Protein AF-A0A971HR02-F1 (afdb_monomer_lite)

pLDDT: mean 70.68, std 14.83, range [45.88, 93.06]

S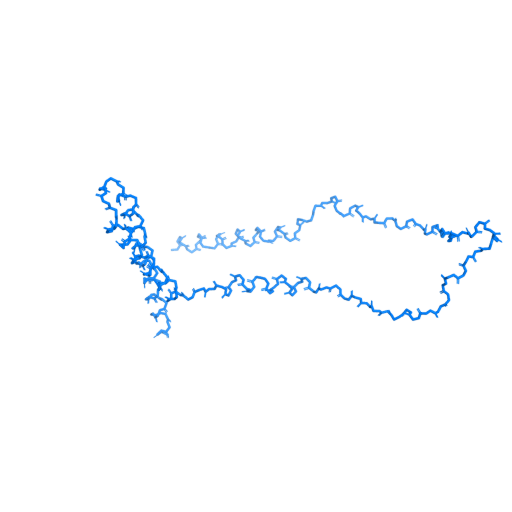econdary structure (DSSP, 8-state):
-HHHHHHHHHHHHHHHHHHHHTT---GGGTT-----------PPPBPTTT--B--TTS-S-----------HHHHHHHHHHHHHH----HHHHHHHHHHHHHHHHHHHHH---HHHHHHHHHHHHHHHHHHHHHHHHHHHHHHHHT-

Structure (mmCIF, N/CA/C/O backbone):
data_AF-A0A971HR02-F1
#
_entry.id   AF-A0A971HR02-F1
#
loop_
_atom_site.group_PDB
_atom_site.id
_atom_site.type_symbol
_atom_site.label_atom_id
_atom_site.label_alt_id
_atom_site.label_comp_id
_atom_site.label_asym_id
_atom_site.label_entity_id
_atom_site.label_seq_id
_atom_site.pdbx_PDB_ins_code
_atom_site.Cartn_x
_atom_site.Cartn_y
_atom_site.Cartn_z
_atom_site.occupancy
_atom_site.B_iso_or_equiv
_atom_site.auth_seq_id
_atom_site.auth_comp_id
_atom_site.auth_asym_id
_atom_site.auth_atom_id
_atom_site.pdbx_PDB_model_num
ATOM 1 N N . MET A 1 1 ? 24.347 -30.136 3.163 1.00 54.22 1 MET A N 1
ATOM 2 C CA . MET A 1 1 ? 24.506 -30.194 1.690 1.00 54.22 1 MET A CA 1
ATOM 3 C C . MET A 1 1 ? 23.199 -30.300 0.883 1.00 54.22 1 MET A C 1
ATOM 5 O O . MET A 1 1 ? 23.253 -30.121 -0.320 1.00 54.22 1 MET A O 1
ATOM 9 N N . LYS A 1 2 ? 22.013 -30.526 1.484 1.00 57.06 2 LYS A N 1
ATOM 10 C CA . LYS A 1 2 ? 20.739 -30.614 0.725 1.00 57.06 2 LYS A CA 1
ATOM 11 C C . LYS A 1 2 ? 20.119 -29.251 0.346 1.00 57.06 2 LYS A C 1
ATOM 13 O O . LYS A 1 2 ? 19.445 -29.142 -0.667 1.00 57.06 2 LYS A O 1
ATOM 18 N N . LYS A 1 3 ? 20.377 -28.194 1.130 1.00 59.47 3 LYS A N 1
ATOM 19 C CA . LYS A 1 3 ? 19.811 -26.843 0.915 1.00 59.47 3 LYS A CA 1
ATOM 20 C C . LYS A 1 3 ? 20.449 -26.092 -0.263 1.00 59.47 3 LYS A C 1
ATOM 22 O O . LYS A 1 3 ? 19.777 -25.324 -0.936 1.00 59.47 3 LYS A O 1
ATOM 27 N N . THR A 1 4 ? 21.729 -26.344 -0.530 1.00 63.31 4 THR A N 1
ATOM 28 C CA . THR A 1 4 ? 22.469 -25.750 -1.653 1.00 63.31 4 THR A CA 1
ATOM 29 C C . THR A 1 4 ? 21.998 -26.289 -3.001 1.00 63.31 4 THR A C 1
ATOM 31 O O . THR A 1 4 ? 21.934 -25.533 -3.962 1.00 63.31 4 THR A O 1
ATOM 34 N N . LEU A 1 5 ? 21.593 -27.563 -3.061 1.00 64.94 5 LEU A N 1
ATOM 35 C CA . LEU A 1 5 ? 21.066 -28.178 -4.280 1.00 64.94 5 LEU A CA 1
ATOM 36 C C . LEU A 1 5 ? 19.721 -27.560 -4.694 1.00 64.94 5 LEU A C 1
ATOM 38 O O . LEU A 1 5 ? 19.542 -27.232 -5.860 1.00 64.94 5 LEU A O 1
ATOM 42 N N . LEU A 1 6 ? 18.823 -27.317 -3.729 1.00 64.12 6 LEU A N 1
ATOM 43 C CA . LEU A 1 6 ? 17.526 -26.674 -3.980 1.00 64.12 6 LEU A CA 1
ATOM 44 C C . LEU A 1 6 ? 17.670 -25.237 -4.502 1.00 64.12 6 LEU A C 1
ATOM 46 O O . LEU A 1 6 ? 16.948 -24.827 -5.410 1.00 64.12 6 LEU A O 1
ATOM 50 N N . PHE A 1 7 ? 18.633 -24.481 -3.967 1.00 65.12 7 PHE A N 1
ATOM 51 C CA . PHE A 1 7 ? 18.931 -23.133 -4.457 1.00 65.12 7 PHE A CA 1
ATOM 52 C C . PHE A 1 7 ? 19.480 -23.146 -5.886 1.00 65.12 7 PHE A C 1
ATOM 54 O O . PHE A 1 7 ? 19.076 -22.324 -6.706 1.00 65.12 7 PHE A O 1
ATOM 61 N N . LEU A 1 8 ? 20.354 -24.103 -6.207 1.00 67.00 8 LEU A N 1
ATOM 62 C CA . LEU A 1 8 ? 20.939 -24.219 -7.540 1.00 67.00 8 LEU A CA 1
ATOM 63 C C . LEU A 1 8 ? 19.883 -24.597 -8.591 1.00 67.00 8 LEU A C 1
ATOM 65 O O . LEU A 1 8 ? 19.863 -24.023 -9.679 1.00 67.00 8 LEU A O 1
ATOM 69 N N . THR A 1 9 ? 18.953 -25.494 -8.245 1.00 66.25 9 THR A N 1
ATOM 70 C CA . THR A 1 9 ? 17.830 -25.853 -9.125 1.00 66.25 9 THR A CA 1
ATOM 71 C C . THR A 1 9 ? 16.867 -24.689 -9.351 1.00 66.25 9 THR A C 1
ATOM 73 O O . THR A 1 9 ? 16.391 -24.509 -10.468 1.00 66.25 9 THR A O 1
ATOM 76 N N . LEU A 1 10 ? 16.614 -23.859 -8.332 1.00 70.50 10 LEU A N 1
ATOM 77 C CA . LEU A 1 10 ? 15.707 -22.713 -8.451 1.00 70.50 10 LEU A CA 1
ATOM 78 C C . LEU A 1 10 ? 16.249 -21.663 -9.435 1.00 70.50 10 LEU A C 1
ATOM 80 O O . LEU A 1 10 ? 15.523 -21.188 -10.309 1.00 70.50 10 LEU A O 1
ATOM 84 N N . ILE A 1 11 ? 17.546 -21.355 -9.335 1.00 70.69 11 ILE A N 1
ATOM 85 C CA . ILE A 1 11 ? 18.221 -20.407 -10.232 1.00 70.69 11 ILE A CA 1
ATOM 86 C C . ILE A 1 11 ? 18.208 -20.938 -11.671 1.00 70.69 11 ILE A C 1
ATOM 88 O O . ILE A 1 11 ? 17.928 -20.188 -12.606 1.00 70.69 11 ILE A O 1
ATOM 92 N N . PHE A 1 12 ? 18.450 -22.238 -11.860 1.00 64.56 12 PHE A N 1
ATOM 93 C CA . PHE A 1 12 ? 18.480 -22.844 -13.190 1.00 64.56 12 PHE A CA 1
ATOM 94 C C . PHE A 1 12 ? 17.113 -22.796 -13.894 1.00 64.56 12 PHE A C 1
ATOM 96 O O . PHE A 1 12 ? 17.050 -22.495 -15.085 1.00 64.56 12 PHE A O 1
ATOM 103 N N . VAL A 1 13 ? 16.011 -22.995 -13.159 1.00 66.12 13 VAL A N 1
ATOM 104 C CA . VAL A 1 13 ? 14.641 -22.888 -13.700 1.00 66.12 13 VAL A CA 1
ATOM 105 C C . VAL A 1 13 ? 14.311 -21.453 -14.128 1.00 66.12 13 VAL A C 1
ATOM 107 O O . VAL A 1 13 ? 13.750 -21.251 -15.206 1.00 66.12 13 VAL A O 1
ATOM 110 N N . GLN A 1 14 ? 14.702 -20.443 -13.344 1.00 61.47 14 GLN A N 1
ATOM 111 C CA . GLN A 1 14 ? 14.489 -19.036 -13.712 1.00 61.47 14 GLN A CA 1
ATOM 112 C C . GLN A 1 14 ? 15.298 -18.619 -14.947 1.00 61.47 14 GLN A C 1
ATOM 114 O O . GLN A 1 14 ? 14.782 -17.893 -15.7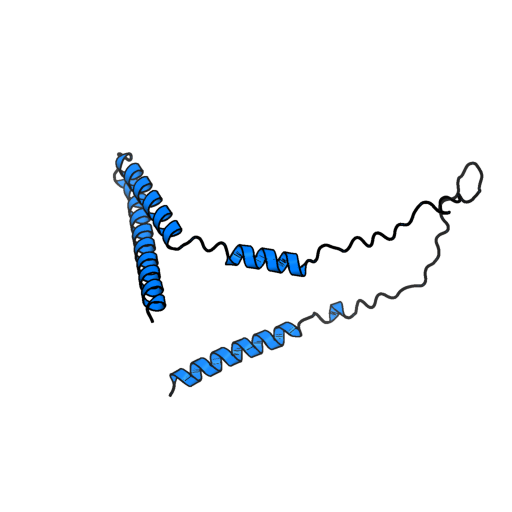99 1.00 61.47 14 GLN A O 1
ATOM 119 N N . VAL A 1 15 ? 16.534 -19.105 -15.086 1.00 60.44 15 VAL A N 1
ATOM 120 C CA . VAL A 1 15 ? 17.371 -18.823 -16.263 1.00 60.44 15 VAL A CA 1
ATOM 121 C C . VAL A 1 15 ? 16.822 -19.515 -17.516 1.00 60.44 15 VAL A C 1
ATOM 123 O O . VAL A 1 15 ? 16.777 -18.887 -18.575 1.00 60.44 15 VAL A O 1
ATOM 126 N N . LEU A 1 16 ? 16.339 -20.759 -17.410 1.00 58.34 16 LEU A N 1
ATOM 127 C CA . LEU A 1 16 ? 15.706 -21.465 -18.533 1.00 58.34 16 LEU A CA 1
ATOM 128 C C . LEU A 1 16 ? 14.421 -20.768 -19.004 1.00 58.34 16 LEU A C 1
ATOM 130 O O . LEU A 1 16 ? 14.242 -20.562 -20.206 1.00 58.34 16 LEU A O 1
ATOM 134 N N . ALA A 1 17 ? 13.570 -20.337 -18.068 1.00 59.12 17 ALA A N 1
ATOM 135 C CA . ALA A 1 17 ? 12.348 -19.598 -18.383 1.00 59.12 17 ALA A CA 1
ATOM 136 C C . ALA A 1 17 ? 12.649 -18.256 -19.080 1.00 59.12 17 ALA A C 1
ATOM 138 O O . ALA A 1 17 ? 11.962 -17.866 -20.026 1.00 59.12 17 ALA A O 1
ATOM 139 N N . PHE A 1 18 ? 13.719 -17.566 -18.668 1.00 55.69 18 PHE A N 1
ATOM 140 C CA . PHE A 1 18 ? 14.147 -16.310 -19.290 1.00 55.69 18 PHE A CA 1
ATOM 141 C C . PHE A 1 18 ? 14.835 -16.509 -20.654 1.00 55.69 18 PHE A C 1
ATOM 143 O O . PHE A 1 18 ? 14.792 -15.629 -21.513 1.00 55.69 18 PHE A O 1
ATOM 150 N N . ALA A 1 19 ? 15.466 -17.662 -20.886 1.00 57.22 19 ALA A N 1
ATOM 151 C CA . ALA A 1 19 ? 16.047 -18.006 -22.183 1.00 57.22 19 ALA A CA 1
ATOM 152 C C . ALA A 1 19 ? 14.969 -18.354 -23.227 1.00 57.22 19 ALA A C 1
ATOM 154 O O . ALA A 1 19 ? 15.116 -17.992 -24.396 1.00 57.22 19 ALA A O 1
ATOM 155 N N . GLN A 1 20 ? 13.869 -18.994 -22.812 1.00 56.84 20 GLN A N 1
ATOM 156 C CA . GLN A 1 20 ? 12.724 -19.274 -23.689 1.00 56.84 20 GLN A CA 1
ATOM 157 C C . GLN A 1 20 ? 11.954 -18.008 -24.093 1.00 56.84 20 GLN A C 1
ATOM 159 O O . GLN A 1 20 ? 11.507 -17.910 -25.236 1.00 56.84 20 GLN A O 1
ATOM 164 N N . SER A 1 21 ? 11.849 -17.003 -23.218 1.00 55.12 21 SER A N 1
ATOM 165 C CA . SER A 1 21 ? 11.086 -15.781 -23.522 1.00 55.12 21 SER A CA 1
ATOM 166 C C . SER A 1 21 ? 11.735 -14.882 -24.583 1.00 55.12 21 SER A C 1
ATOM 168 O O . SER A 1 21 ? 11.038 -14.105 -25.230 1.00 55.12 21 SER A O 1
ATOM 170 N N . LYS A 1 22 ? 13.046 -15.016 -24.841 1.00 55.78 22 LYS A N 1
ATOM 171 C CA . LYS A 1 22 ? 13.737 -14.274 -25.916 1.00 55.78 22 LYS A CA 1
ATOM 172 C C . LYS A 1 22 ? 13.487 -14.828 -27.325 1.00 55.78 22 LYS A C 1
ATOM 174 O O . LYS A 1 22 ? 13.868 -14.172 -28.290 1.00 55.78 22 LYS A O 1
ATOM 179 N N . LYS A 1 23 ? 12.880 -16.014 -27.456 1.00 55.16 23 LYS A N 1
ATOM 180 C CA . LYS A 1 23 ? 12.600 -16.673 -28.747 1.00 55.16 23 LYS A CA 1
ATOM 181 C C . LYS A 1 23 ? 11.110 -16.828 -29.061 1.00 55.16 23 LYS A C 1
ATOM 183 O O . LYS A 1 23 ? 10.771 -17.420 -30.076 1.00 55.16 23 LYS A O 1
ATOM 188 N N . ALA A 1 24 ? 10.221 -16.306 -28.222 1.00 58.72 24 ALA A N 1
ATOM 189 C CA . ALA A 1 24 ? 8.781 -16.420 -28.424 1.00 58.72 24 ALA A CA 1
ATOM 190 C C . ALA A 1 24 ? 8.227 -15.204 -29.185 1.00 58.72 24 ALA A C 1
ATOM 192 O O . ALA A 1 24 ? 7.350 -14.502 -28.686 1.00 58.72 24 ALA A O 1
ATOM 193 N N . PHE A 1 25 ? 8.747 -14.939 -30.386 1.00 60.41 25 PHE A N 1
ATOM 194 C CA . PHE A 1 25 ? 7.951 -14.210 -31.371 1.00 60.41 25 PHE A CA 1
ATOM 195 C C . PHE A 1 25 ? 7.056 -15.233 -32.083 1.00 60.41 25 PHE A C 1
ATOM 197 O O . PHE A 1 25 ? 7.554 -16.283 -32.493 1.00 60.41 25 PHE A O 1
ATOM 204 N N . PRO A 1 26 ? 5.736 -15.006 -32.167 1.00 64.88 26 PRO A N 1
ATOM 205 C CA . PRO A 1 26 ? 4.842 -15.927 -32.855 1.00 64.88 26 PRO A CA 1
ATOM 206 C C . PRO A 1 26 ? 5.214 -16.048 -34.339 1.00 64.88 26 PRO A C 1
ATOM 208 O O . PRO A 1 26 ? 5.343 -15.033 -35.013 1.00 64.88 26 PRO A O 1
ATOM 211 N N . ALA A 1 27 ? 5.324 -17.273 -34.860 1.00 61.25 27 ALA A N 1
ATOM 212 C CA . ALA A 1 27 ? 5.754 -17.532 -36.242 1.00 61.25 27 ALA A CA 1
ATOM 213 C C . ALA A 1 27 ? 4.892 -16.830 -37.314 1.00 61.25 27 ALA A C 1
ATOM 215 O O . ALA A 1 27 ? 5.394 -16.468 -38.367 1.00 61.25 27 ALA A O 1
ATOM 216 N N . TRP A 1 28 ? 3.615 -16.552 -37.024 1.00 63.75 28 TRP A N 1
ATOM 217 C CA . TRP A 1 28 ? 2.719 -15.827 -37.935 1.00 63.75 28 TRP A CA 1
ATOM 218 C C . TRP A 1 28 ? 3.103 -14.353 -38.156 1.00 63.75 28 TRP A C 1
ATOM 220 O O . TRP A 1 28 ? 2.593 -13.723 -39.078 1.00 63.75 28 TRP A O 1
ATOM 230 N N . MET A 1 29 ? 3.976 -13.782 -37.316 1.00 61.03 29 MET A N 1
ATOM 231 C CA . MET A 1 29 ? 4.513 -12.434 -37.524 1.00 61.03 29 MET A CA 1
ATOM 232 C C . MET A 1 29 ? 5.691 -12.392 -38.506 1.00 61.03 29 MET A C 1
ATOM 234 O O . MET A 1 29 ? 5.962 -11.319 -39.044 1.00 61.03 29 MET A O 1
ATOM 238 N N . ASP A 1 30 ? 6.373 -13.514 -38.754 1.00 58.84 30 ASP A N 1
ATOM 239 C CA . ASP A 1 30 ? 7.465 -13.573 -39.738 1.00 58.84 30 ASP A CA 1
ATOM 240 C C . ASP A 1 30 ? 6.932 -13.595 -41.183 1.00 58.84 30 ASP A C 1
ATOM 242 O O . ASP A 1 30 ? 7.606 -13.127 -42.099 1.00 58.84 30 ASP A O 1
ATOM 246 N N . ASP A 1 31 ? 5.682 -14.029 -41.380 1.00 54.56 31 ASP A N 1
ATOM 247 C CA . ASP A 1 31 ? 5.017 -14.057 -42.691 1.00 54.56 31 ASP A CA 1
ATOM 248 C C . ASP A 1 31 ? 4.539 -12.675 -43.169 1.00 54.56 31 ASP A C 1
ATOM 250 O O . ASP A 1 31 ? 4.082 -12.527 -44.304 1.00 54.56 31 ASP A O 1
ATOM 254 N N . ALA A 1 32 ? 4.696 -11.621 -42.359 1.00 57.12 32 ALA A N 1
ATOM 255 C CA . ALA A 1 32 ? 4.489 -10.241 -42.795 1.00 57.12 32 ALA A CA 1
ATOM 256 C C . ALA A 1 32 ? 5.678 -9.739 -43.641 1.00 57.12 32 ALA A C 1
ATOM 258 O O . ALA A 1 32 ? 6.225 -8.654 -43.419 1.00 57.12 32 ALA A O 1
ATOM 259 N N . VAL A 1 33 ? 6.074 -10.518 -44.650 1.00 54.38 33 VAL A N 1
ATOM 260 C CA . VAL A 1 33 ? 6.860 -10.020 -45.773 1.00 54.38 33 VAL A CA 1
ATOM 261 C C . VAL A 1 33 ? 5.961 -9.018 -46.488 1.00 54.38 33 VAL A C 1
ATOM 263 O O . VAL A 1 33 ? 5.071 -9.382 -47.251 1.00 54.38 33 VAL A O 1
ATOM 266 N N . PHE A 1 34 ? 6.151 -7.731 -46.190 1.00 53.72 34 PHE A N 1
ATOM 267 C CA . PHE A 1 34 ? 5.558 -6.640 -46.953 1.00 53.72 34 PHE A CA 1
ATOM 268 C C . PHE A 1 34 ? 6.030 -6.781 -48.404 1.00 53.72 34 PHE A C 1
ATOM 270 O O . PHE A 1 34 ? 7.088 -6.265 -48.779 1.00 53.72 34 PHE A O 1
ATOM 277 N N . GLU A 1 35 ? 5.253 -7.485 -49.227 1.00 50.38 35 GLU A N 1
ATOM 278 C CA . GLU A 1 35 ? 5.364 -7.405 -50.672 1.00 50.38 35 GLU A CA 1
ATOM 279 C C . GLU A 1 35 ? 5.168 -5.934 -51.039 1.00 50.38 35 GLU A C 1
ATOM 281 O O . GLU A 1 35 ? 4.048 -5.418 -51.091 1.00 50.38 35 GLU A O 1
ATOM 286 N N . ARG A 1 36 ? 6.276 -5.222 -51.269 1.00 52.03 36 ARG A N 1
ATOM 287 C CA . ARG A 1 36 ? 6.245 -3.929 -51.946 1.00 52.03 36 ARG A CA 1
ATOM 288 C C . ARG A 1 36 ? 5.817 -4.199 -53.379 1.00 52.03 36 ARG A C 1
ATOM 290 O O . ARG A 1 36 ? 6.652 -4.283 -54.277 1.00 52.03 36 ARG A O 1
ATOM 297 N N . LYS A 1 37 ? 4.510 -4.328 -53.592 1.00 50.88 37 LYS A N 1
ATOM 298 C CA . LYS A 1 37 ? 3.934 -4.169 -54.920 1.00 50.88 37 LYS A CA 1
ATOM 299 C C . LYS A 1 37 ? 4.365 -2.789 -55.397 1.00 50.88 37 LYS A C 1
ATOM 301 O O . LYS A 1 37 ? 4.196 -1.788 -54.696 1.00 50.88 37 LYS A O 1
ATOM 306 N N . SER A 1 38 ? 5.055 -2.787 -56.526 1.00 49.47 38 SER A N 1
ATOM 307 C CA . SER A 1 38 ? 5.589 -1.611 -57.186 1.00 49.47 38 SER A CA 1
ATOM 308 C C . SER A 1 38 ? 4.534 -0.507 -57.226 1.00 49.47 38 SER A C 1
ATOM 310 O O . SER A 1 38 ? 3.383 -0.720 -57.599 1.00 49.47 38 SER A O 1
ATOM 312 N N . SER A 1 39 ? 4.957 0.679 -56.794 1.00 47.59 39 SER A N 1
ATOM 313 C CA . SER A 1 39 ? 4.234 1.942 -56.893 1.00 47.59 39 SER A CA 1
ATOM 314 C C . SER A 1 39 ? 3.544 2.070 -58.255 1.00 47.59 39 SER A C 1
ATOM 316 O O . SER A 1 39 ? 4.179 2.441 -59.241 1.00 47.59 39 SER A O 1
ATOM 318 N N . THR A 1 40 ? 2.235 1.831 -58.304 1.00 48.38 40 THR A N 1
ATOM 319 C CA . THR A 1 40 ? 1.410 2.421 -59.356 1.00 48.38 40 THR A CA 1
ATOM 320 C C . THR A 1 40 ? 1.273 3.886 -58.971 1.00 48.38 40 THR A C 1
ATOM 322 O O . THR A 1 40 ? 0.566 4.218 -58.022 1.00 48.38 40 THR A O 1
ATOM 325 N N . ALA A 1 41 ? 2.058 4.748 -59.618 1.00 51.34 41 ALA A N 1
ATOM 326 C CA . ALA A 1 41 ? 2.018 6.183 -59.385 1.00 51.34 41 ALA A CA 1
ATOM 327 C C . ALA A 1 41 ? 0.619 6.697 -59.749 1.00 51.34 41 ALA A C 1
ATOM 329 O O . ALA A 1 41 ? 0.285 6.852 -60.923 1.00 51.34 41 ALA A O 1
ATOM 330 N N . VAL A 1 42 ? -0.214 6.930 -58.735 1.00 52.97 42 VAL A N 1
ATOM 331 C CA . VAL A 1 42 ? -1.503 7.595 -58.909 1.00 52.97 42 VAL A CA 1
ATOM 332 C C . VAL A 1 42 ? -1.200 9.060 -59.213 1.00 52.97 42 VAL A C 1
ATOM 334 O O . VAL A 1 42 ? -0.747 9.813 -58.353 1.00 52.97 42 VAL A O 1
ATOM 337 N N . SER A 1 43 ? -1.375 9.431 -60.481 1.00 58.03 43 SER A N 1
ATOM 338 C CA . SER A 1 43 ? -1.370 10.816 -60.954 1.00 58.03 43 SER A CA 1
ATOM 339 C C . SER A 1 43 ? -2.325 11.640 -60.086 1.00 58.03 43 SER A C 1
ATOM 341 O O . SER A 1 43 ? -3.476 11.246 -59.930 1.00 58.03 43 SER A O 1
ATOM 343 N N . GLY A 1 44 ? -1.845 12.755 -59.524 1.00 60.59 44 GLY A N 1
ATOM 344 C CA . GLY A 1 44 ? -2.622 13.631 -58.639 1.00 60.59 44 GLY A CA 1
ATOM 345 C C . GLY A 1 44 ? -3.920 14.169 -59.265 1.00 60.59 44 GLY A C 1
ATOM 346 O O . GLY A 1 44 ? -4.125 14.017 -60.475 1.00 60.59 44 GLY A O 1
ATOM 347 N N . PRO A 1 45 ? -4.800 14.775 -58.446 1.00 58.28 45 PRO A N 1
ATOM 348 C CA . PRO A 1 45 ? -6.112 15.234 -58.888 1.00 58.28 45 PRO A CA 1
ATOM 349 C C . PRO A 1 45 ? -5.980 16.275 -60.006 1.00 58.28 45 PRO A C 1
ATOM 351 O O . PRO A 1 45 ? -5.133 17.165 -59.946 1.00 58.28 45 PRO A O 1
ATOM 354 N N . VAL A 1 46 ? -6.803 16.117 -61.043 1.00 58.50 46 VAL A N 1
ATOM 355 C CA . VAL A 1 46 ? -6.893 17.029 -62.189 1.00 58.50 46 VAL A CA 1
ATOM 356 C C . VAL A 1 46 ? -8.007 18.025 -61.906 1.00 58.50 46 VAL A C 1
ATOM 358 O O . VAL A 1 46 ? -9.084 17.627 -61.461 1.00 58.50 46 VAL A O 1
ATOM 361 N N . ASP A 1 47 ? -7.740 19.302 -62.150 1.00 59.62 47 ASP A N 1
ATOM 362 C CA . ASP A 1 47 ? -8.723 20.366 -61.978 1.00 59.62 47 ASP A CA 1
ATOM 363 C C . ASP A 1 47 ? -9.812 20.261 -63.070 1.00 59.62 47 ASP A C 1
ATOM 365 O O . ASP A 1 47 ? -9.475 20.285 -64.261 1.00 59.62 47 ASP A O 1
ATOM 369 N N . PRO A 1 48 ? -11.101 20.094 -62.716 1.00 57.84 48 PRO A N 1
ATOM 370 C CA . PRO A 1 48 ? -12.162 19.847 -63.691 1.00 57.84 48 PRO A CA 1
ATOM 371 C C . PRO A 1 48 ? -12.498 21.048 -64.585 1.00 57.84 48 PRO A C 1
ATOM 373 O O . PRO A 1 48 ? -13.105 20.838 -65.633 1.00 57.84 48 PRO A O 1
ATOM 376 N N . GLU A 1 49 ? -12.112 22.278 -64.229 1.00 56.88 49 GLU A N 1
ATOM 377 C CA . GLU A 1 49 ? -12.427 23.455 -65.060 1.00 56.88 49 GLU A CA 1
ATOM 378 C C . GLU A 1 49 ? -11.394 23.719 -66.165 1.00 56.88 49 GLU A C 1
ATOM 380 O O . GLU A 1 49 ? -11.726 24.292 -67.202 1.00 56.88 49 GLU A O 1
ATOM 385 N N . THR A 1 50 ? -10.148 23.276 -65.986 1.00 60.75 50 THR A N 1
ATOM 386 C CA . THR A 1 50 ? -9.052 23.545 -66.938 1.00 60.75 50 THR A CA 1
ATOM 387 C C . THR A 1 50 ? -8.393 22.288 -67.502 1.00 60.75 50 THR A C 1
ATOM 389 O O . THR A 1 50 ? -7.632 22.382 -68.464 1.00 60.75 50 THR A O 1
ATOM 392 N N . GLY A 1 51 ? -8.667 21.102 -66.947 1.00 58.28 51 GLY A N 1
ATOM 393 C CA . GLY A 1 51 ? -8.134 19.822 -67.432 1.00 58.28 51 GLY A CA 1
ATOM 394 C C . GLY A 1 51 ? -6.615 19.660 -67.281 1.00 58.28 51 GLY A C 1
ATOM 395 O O . GLY A 1 51 ? -6.052 18.661 -67.734 1.00 58.28 51 GLY A O 1
ATOM 396 N N . LEU A 1 52 ? -5.937 20.619 -66.645 1.00 54.47 52 LEU A N 1
ATOM 397 C CA . LEU A 1 52 ? -4.498 20.598 -66.412 1.00 54.47 52 LEU A CA 1
ATOM 398 C C . LEU A 1 52 ? -4.191 20.009 -65.031 1.00 54.47 52 LEU A C 1
ATOM 400 O O . LEU A 1 52 ? -4.920 20.199 -64.056 1.00 54.47 52 LEU A O 1
ATOM 404 N N . LYS A 1 53 ? -3.086 19.261 -64.945 1.00 58.41 53 LYS A N 1
ATOM 405 C CA . LYS A 1 53 ? -2.587 18.729 -63.672 1.00 58.41 53 LYS A CA 1
ATOM 406 C C . LYS A 1 53 ? -2.043 19.892 -62.853 1.00 58.41 53 LYS A C 1
ATOM 408 O O . LYS A 1 53 ? -1.153 20.600 -63.314 1.00 58.41 53 LYS A O 1
ATOM 413 N N . THR A 1 54 ? -2.561 20.089 -61.648 1.00 55.84 54 THR A N 1
ATOM 414 C CA . THR A 1 54 ? -2.110 21.173 -60.776 1.00 55.84 54 THR A CA 1
ATOM 415 C C . THR A 1 54 ? -0.683 20.878 -60.304 1.00 55.84 54 THR A C 1
ATOM 417 O O . THR A 1 54 ? -0.449 19.916 -59.570 1.00 55.84 54 THR A O 1
ATOM 420 N N . GLU A 1 55 ? 0.291 21.698 -60.704 1.00 54.34 55 GLU A N 1
ATOM 421 C CA . GLU A 1 55 ? 1.677 21.616 -60.223 1.00 54.34 55 GLU A CA 1
ATOM 422 C C . GLU A 1 55 ? 1.814 22.194 -58.801 1.00 54.34 55 GLU A C 1
ATOM 424 O O . GLU A 1 55 ? 2.625 23.076 -58.531 1.00 54.34 55 GLU A O 1
ATOM 429 N N . PHE A 1 56 ? 1.038 21.694 -57.838 1.00 49.91 56 PHE A N 1
ATOM 430 C CA . PHE A 1 56 ? 1.345 21.935 -56.427 1.00 49.91 56 PHE A CA 1
ATOM 431 C C . PHE A 1 56 ? 2.451 20.973 -55.994 1.00 49.91 56 PHE A C 1
ATOM 433 O O . PHE A 1 56 ? 2.193 19.892 -55.463 1.00 49.91 56 PHE A O 1
ATOM 440 N N . GLY A 1 57 ? 3.710 21.346 -56.226 1.00 48.38 57 GLY A N 1
ATOM 441 C CA . GLY A 1 57 ? 4.808 20.517 -55.728 1.00 48.38 57 GLY A CA 1
ATOM 442 C C . GLY A 1 57 ? 6.234 21.015 -55.909 1.00 48.38 57 GLY A C 1
ATOM 443 O O . GLY A 1 57 ? 7.140 20.403 -55.336 1.00 48.38 57 GLY A O 1
ATOM 444 N N . THR A 1 58 ? 6.478 22.095 -56.646 1.00 49.97 58 THR A N 1
ATOM 445 C CA . THR A 1 58 ? 7.825 22.655 -56.780 1.00 49.97 58 THR A CA 1
ATOM 446 C C . THR A 1 58 ? 8.121 23.631 -55.640 1.00 49.97 58 THR A C 1
ATOM 448 O O . THR A 1 58 ? 7.622 24.744 -55.550 1.00 49.97 58 THR A O 1
ATOM 451 N N . SER A 1 59 ? 8.972 23.143 -54.734 1.00 52.56 59 SER A N 1
ATOM 452 C CA . SER A 1 59 ? 9.858 23.921 -53.862 1.00 52.56 59 SER A CA 1
ATOM 453 C C . SER A 1 59 ? 9.227 24.952 -52.920 1.00 52.56 59 SER A C 1
ATOM 455 O O . SER A 1 59 ? 9.451 26.149 -53.056 1.00 52.56 59 SER A O 1
ATOM 457 N N . VAL A 1 60 ? 8.607 24.490 -51.833 1.00 50.34 60 VAL A N 1
ATOM 458 C CA . VAL A 1 60 ? 8.598 25.273 -50.587 1.00 50.34 60 VAL A CA 1
ATOM 459 C C . VAL A 1 60 ? 9.092 24.374 -49.457 1.00 50.34 60 VAL A C 1
ATOM 461 O O . VAL A 1 60 ? 8.407 23.459 -49.017 1.00 50.34 60 VAL A O 1
ATOM 464 N N . PHE A 1 61 ? 10.353 24.584 -49.068 1.00 51.84 61 PHE A N 1
ATOM 465 C CA . PHE A 1 61 ? 10.975 24.128 -47.820 1.00 51.84 61 PHE A CA 1
ATOM 466 C C . PHE A 1 61 ? 10.539 22.748 -47.291 1.00 51.84 61 PHE A C 1
ATOM 468 O O . PHE A 1 61 ? 9.989 22.632 -46.196 1.00 51.84 61 PHE A O 1
ATOM 475 N N . ARG A 1 62 ? 10.930 21.658 -47.966 1.00 55.88 62 ARG A N 1
ATOM 476 C CA . ARG A 1 62 ? 11.074 20.368 -47.268 1.00 55.88 62 ARG A CA 1
ATOM 477 C C . ARG A 1 62 ? 12.314 20.428 -46.374 1.00 55.88 62 ARG A C 1
ATOM 479 O O . ARG A 1 62 ? 13.321 19.777 -46.652 1.00 55.88 62 ARG A O 1
ATOM 486 N N . LYS A 1 63 ? 12.260 21.199 -45.279 1.00 56.12 63 LYS A N 1
ATOM 487 C CA . LYS A 1 63 ? 13.113 20.895 -44.126 1.00 56.12 63 LYS A CA 1
ATOM 488 C C . LYS A 1 63 ? 12.762 19.456 -43.774 1.00 56.12 63 LYS A C 1
ATOM 490 O O . LYS A 1 63 ? 11.645 19.188 -43.338 1.00 56.12 63 LYS A O 1
ATOM 495 N N . LYS A 1 64 ? 13.684 18.525 -44.026 1.00 56.72 64 LYS A N 1
ATOM 496 C CA . LYS A 1 64 ? 13.620 17.157 -43.508 1.00 56.72 64 LYS A CA 1
ATOM 497 C C . LYS A 1 64 ? 13.740 17.250 -41.989 1.00 56.72 64 LYS A C 1
ATOM 499 O O . LYS A 1 64 ? 14.780 16.950 -41.412 1.00 56.72 64 LYS A O 1
ATOM 504 N N . VAL A 1 65 ? 12.690 17.732 -41.332 1.00 61.47 65 VAL A N 1
ATOM 505 C CA . VAL A 1 65 ? 12.506 17.539 -39.906 1.00 61.47 65 VAL A CA 1
ATOM 506 C C . VAL A 1 65 ? 12.179 16.064 -39.799 1.00 61.47 65 VAL A C 1
ATOM 508 O O . VAL A 1 65 ? 11.031 15.648 -39.915 1.00 61.47 65 VAL A O 1
ATOM 511 N N . HIS A 1 66 ? 13.221 15.247 -39.677 1.00 60.41 66 HIS A N 1
ATOM 512 C CA . HIS A 1 66 ? 13.063 13.917 -39.132 1.00 60.41 66 HIS A CA 1
ATOM 513 C C . HIS A 1 66 ? 12.524 14.141 -37.723 1.00 60.41 66 HIS A C 1
ATOM 515 O O . HIS A 1 66 ? 13.299 14.405 -36.803 1.00 60.41 66 HIS A O 1
ATOM 521 N N . SER A 1 67 ? 11.198 14.135 -37.567 1.00 62.59 67 SER A N 1
ATOM 522 C CA . SER A 1 67 ? 10.561 14.066 -36.263 1.00 62.59 67 SER A CA 1
ATOM 523 C C . SER A 1 67 ? 11.018 12.742 -35.674 1.00 62.59 67 SER A C 1
ATOM 525 O O . SER A 1 67 ? 10.451 11.686 -35.962 1.00 62.59 67 SER A O 1
ATOM 527 N N . LYS A 1 68 ? 12.141 12.769 -34.954 1.00 71.62 68 LYS A N 1
ATOM 528 C CA . LYS A 1 68 ? 12.603 11.614 -34.203 1.00 71.62 68 LYS A CA 1
ATOM 529 C C . LYS A 1 68 ? 11.457 11.298 -33.261 1.00 71.62 68 LYS A C 1
ATOM 531 O O . LYS A 1 68 ? 11.102 12.132 -32.428 1.00 71.62 68 LYS A O 1
ATOM 536 N N . LEU A 1 69 ? 10.844 10.136 -33.468 1.00 75.44 69 LEU A N 1
ATOM 537 C CA . LEU A 1 69 ? 9.874 9.603 -32.530 1.00 75.44 69 LEU A CA 1
ATOM 538 C C . LEU A 1 69 ? 10.498 9.676 -31.130 1.00 75.44 69 LEU A C 1
ATOM 540 O O . LEU A 1 69 ? 11.715 9.472 -31.004 1.00 75.44 69 LEU A O 1
ATOM 544 N N . PRO A 1 70 ? 9.706 9.998 -30.096 1.00 77.56 70 PRO A N 1
ATOM 545 C CA . PRO A 1 70 ? 10.181 9.938 -28.728 1.00 77.56 70 PRO A CA 1
ATOM 546 C C . PRO A 1 70 ? 10.873 8.601 -28.494 1.00 77.56 70 PRO A C 1
ATOM 548 O O . PRO A 1 70 ? 10.405 7.552 -28.937 1.00 77.56 70 PRO A O 1
ATOM 551 N N . ASP A 1 71 ? 12.016 8.642 -27.824 1.00 84.56 71 ASP A N 1
ATOM 552 C CA . ASP A 1 71 ? 12.749 7.433 -27.492 1.00 84.56 71 ASP A CA 1
ATOM 553 C C . ASP A 1 71 ? 11.938 6.642 -26.454 1.00 84.56 71 ASP A C 1
ATOM 555 O O . ASP A 1 71 ? 11.994 6.897 -25.245 1.00 84.56 71 ASP A O 1
ATOM 559 N N . PHE A 1 72 ? 11.128 5.700 -26.943 1.00 85.25 72 PHE A N 1
ATOM 560 C CA . PHE A 1 72 ? 10.244 4.888 -26.114 1.00 85.25 72 PHE A CA 1
ATOM 561 C C . PHE A 1 72 ? 11.020 4.043 -25.104 1.00 85.25 72 PHE A C 1
ATOM 563 O O . PHE A 1 72 ? 10.486 3.725 -24.042 1.00 85.25 72 PHE A O 1
ATOM 570 N N . GLN A 1 73 ? 12.282 3.708 -25.384 1.00 83.81 73 GLN A N 1
ATOM 571 C CA . GLN A 1 73 ? 13.131 2.991 -24.440 1.00 83.81 73 GLN A CA 1
ATOM 572 C C . GLN A 1 73 ? 13.491 3.889 -23.254 1.00 83.81 73 GLN A C 1
ATOM 574 O O . GLN A 1 73 ? 13.348 3.463 -22.105 1.00 83.81 73 GLN A O 1
ATOM 579 N N . LYS A 1 74 ? 13.856 5.154 -23.503 1.00 85.25 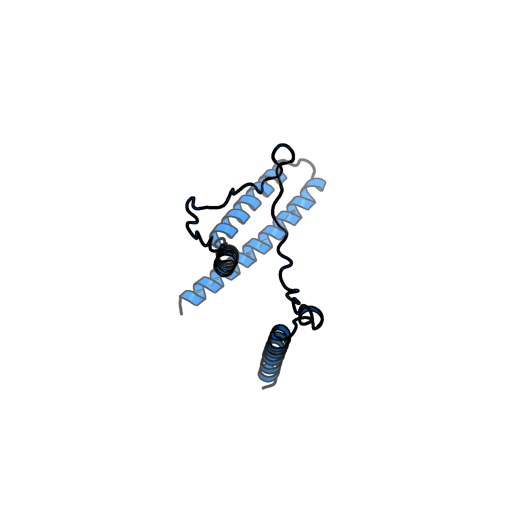74 LYS A N 1
ATOM 580 C CA . LYS A 1 74 ? 14.077 6.140 -22.430 1.00 85.25 74 LYS A CA 1
ATOM 581 C C . LYS A 1 74 ? 12.802 6.445 -21.653 1.00 85.25 74 LYS A C 1
ATOM 583 O O . LYS A 1 74 ? 12.861 6.559 -20.430 1.00 85.25 74 LYS A O 1
ATOM 588 N N . MET A 1 75 ? 11.653 6.530 -22.327 1.00 82.69 75 MET A N 1
ATOM 589 C CA . MET A 1 75 ? 10.363 6.706 -21.651 1.00 82.69 75 MET A CA 1
ATOM 590 C C . MET A 1 75 ? 10.043 5.524 -20.735 1.00 82.69 75 MET A C 1
ATOM 592 O O . MET A 1 75 ? 9.767 5.735 -19.558 1.00 82.69 75 MET A O 1
ATOM 596 N N . ARG A 1 76 ? 10.163 4.285 -21.230 1.00 82.94 76 ARG A N 1
ATOM 597 C CA . ARG A 1 76 ? 9.956 3.072 -20.421 1.00 82.94 76 ARG A CA 1
ATOM 598 C C . ARG A 1 76 ? 10.911 3.022 -19.233 1.00 82.94 76 ARG A C 1
ATOM 600 O O . ARG A 1 76 ? 10.479 2.748 -18.119 1.00 82.94 76 ARG A O 1
ATOM 607 N N . GLN A 1 77 ? 12.187 3.345 -19.439 1.00 82.38 77 GLN A N 1
ATOM 608 C CA . GLN A 1 77 ? 13.170 3.372 -18.358 1.00 82.38 77 GLN A CA 1
ATOM 609 C C . GLN A 1 77 ? 12.845 4.447 -17.311 1.00 82.38 77 GLN A C 1
ATOM 611 O O . GLN A 1 77 ? 13.001 4.191 -16.121 1.00 82.38 77 GLN A O 1
ATOM 616 N N . LYS A 1 78 ? 12.355 5.621 -17.727 1.00 81.31 78 LYS A N 1
ATOM 617 C CA . LYS A 1 78 ? 11.914 6.687 -16.816 1.00 81.31 78 LYS A CA 1
ATOM 618 C C . LYS A 1 78 ? 10.670 6.281 -16.022 1.00 81.31 78 LYS A C 1
ATOM 620 O O . LYS A 1 78 ? 10.625 6.529 -14.823 1.00 81.31 78 LYS A O 1
ATOM 625 N N . SER A 1 79 ? 9.700 5.622 -16.655 1.00 72.81 79 SER A N 1
ATOM 626 C CA . SER A 1 79 ? 8.504 5.107 -15.976 1.00 72.81 79 SER A CA 1
ATOM 627 C C . SER A 1 79 ? 8.843 4.018 -14.961 1.00 72.81 79 SER A C 1
ATOM 629 O O . SER A 1 79 ? 8.339 4.054 -13.844 1.00 72.81 79 SER A O 1
ATOM 631 N N . ILE A 1 80 ? 9.737 3.088 -15.314 1.00 70.50 80 ILE A N 1
ATOM 632 C CA . ILE A 1 80 ? 10.190 2.038 -14.392 1.00 70.50 80 ILE A CA 1
ATOM 633 C C . ILE A 1 80 ? 10.945 2.662 -13.219 1.00 70.50 80 ILE A C 1
ATOM 635 O O . ILE A 1 80 ? 10.600 2.375 -12.079 1.00 70.50 80 ILE A O 1
ATOM 639 N N . LYS A 1 81 ? 11.904 3.564 -13.482 1.00 71.25 81 LYS A N 1
ATOM 640 C CA . LYS A 1 81 ? 12.633 4.280 -12.424 1.00 71.25 81 LYS A CA 1
ATOM 641 C C . LYS A 1 81 ? 11.690 5.027 -11.492 1.00 71.25 81 LYS A C 1
ATOM 643 O O . LYS A 1 81 ? 11.794 4.851 -10.292 1.00 71.25 81 LYS A O 1
ATOM 64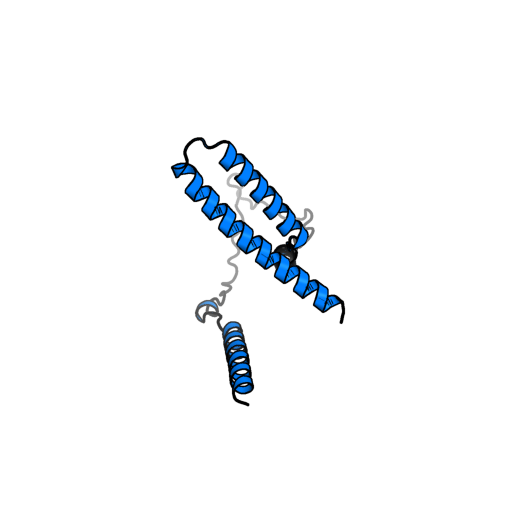8 N N . SER A 1 82 ? 10.713 5.756 -12.029 1.00 64.94 82 SER A N 1
ATOM 649 C CA . SER A 1 82 ? 9.717 6.470 -11.223 1.00 64.94 82 SER A CA 1
ATOM 650 C C . SER A 1 82 ? 8.865 5.540 -10.354 1.00 64.94 82 SER A C 1
ATOM 652 O O . SER A 1 82 ? 8.537 5.913 -9.234 1.00 64.94 82 SER A O 1
ATOM 654 N N . ALA A 1 83 ? 8.505 4.351 -10.845 1.00 61.22 83 ALA A N 1
ATOM 655 C CA . ALA A 1 83 ? 7.740 3.368 -10.075 1.00 61.22 83 ALA A CA 1
ATOM 656 C C . ALA A 1 83 ? 8.597 2.644 -9.020 1.00 61.22 83 ALA A C 1
ATOM 658 O O . ALA A 1 83 ? 8.080 2.209 -7.996 1.00 61.22 83 ALA A O 1
ATOM 659 N N . THR A 1 84 ? 9.906 2.515 -9.255 1.00 59.00 84 THR A N 1
ATOM 660 C CA . THR A 1 84 ? 10.847 1.944 -8.280 1.00 59.00 84 THR A CA 1
ATOM 661 C C . THR A 1 84 ? 11.386 2.979 -7.292 1.00 59.00 84 THR A C 1
ATOM 663 O O . THR A 1 84 ? 11.762 2.616 -6.190 1.00 59.00 84 THR A O 1
ATOM 666 N N . GLU A 1 85 ? 11.435 4.260 -7.661 1.00 56.38 85 GLU A N 1
ATOM 667 C CA . GLU A 1 85 ? 11.926 5.373 -6.833 1.00 56.38 85 GLU A CA 1
ATOM 668 C C . GLU A 1 85 ? 10.809 6.042 -6.026 1.00 56.38 85 GLU A C 1
ATOM 670 O O . GLU A 1 85 ? 11.109 6.767 -5.082 1.00 56.38 85 GLU A O 1
ATOM 675 N N . SER A 1 86 ? 9.529 5.729 -6.276 1.00 53.59 86 SER A N 1
ATOM 676 C CA . SER A 1 86 ? 8.434 6.011 -5.333 1.00 53.59 86 SER A CA 1
ATOM 677 C C . SER A 1 86 ? 8.497 5.103 -4.092 1.00 53.59 86 SER A C 1
ATOM 679 O O . SER A 1 86 ? 7.476 4.646 -3.574 1.00 53.59 86 SER A O 1
ATOM 681 N N . HIS A 1 87 ? 9.707 4.814 -3.613 1.00 57.97 87 HIS A N 1
ATOM 682 C CA . HIS A 1 87 ? 9.952 4.349 -2.264 1.00 57.97 87 HIS A CA 1
ATOM 683 C C . HIS A 1 87 ? 9.653 5.525 -1.336 1.00 57.97 87 HIS A C 1
ATOM 685 O O . HIS A 1 87 ? 10.539 6.295 -0.974 1.00 57.97 87 HIS A O 1
ATOM 691 N N . ILE A 1 88 ? 8.381 5.667 -0.958 1.00 64.19 88 ILE A N 1
ATOM 692 C CA . ILE A 1 88 ? 8.017 6.396 0.257 1.00 64.19 88 ILE A CA 1
ATOM 693 C C . ILE A 1 88 ? 8.932 5.841 1.351 1.00 64.19 88 ILE A C 1
ATOM 695 O O . ILE A 1 88 ? 8.984 4.617 1.537 1.00 64.19 88 ILE A O 1
ATOM 699 N N . SER A 1 89 ? 9.706 6.717 1.999 1.00 77.31 89 SER A N 1
ATOM 700 C CA . SER A 1 89 ? 10.617 6.306 3.063 1.00 77.31 89 SER A CA 1
ATOM 701 C C . SER A 1 89 ? 9.838 5.481 4.084 1.00 77.31 89 SER A C 1
ATOM 703 O O . SER A 1 89 ? 8.672 5.768 4.365 1.00 77.31 89 SER A O 1
ATOM 705 N N . VAL A 1 90 ? 10.464 4.448 4.653 1.00 79.06 90 VAL A N 1
ATOM 706 C CA . VAL A 1 90 ? 9.837 3.669 5.733 1.00 79.06 90 VAL A CA 1
ATOM 707 C C . VAL A 1 90 ? 9.383 4.607 6.860 1.00 79.06 90 VAL A C 1
ATOM 709 O O . VAL A 1 90 ? 8.318 4.392 7.430 1.00 79.06 90 VAL A O 1
ATOM 712 N N . ASP A 1 91 ? 10.128 5.691 7.097 1.00 79.81 91 ASP A N 1
ATOM 713 C CA . ASP A 1 91 ? 9.782 6.735 8.063 1.00 79.81 91 ASP A CA 1
ATOM 714 C C . ASP A 1 91 ? 8.528 7.528 7.676 1.00 79.81 91 ASP A C 1
ATOM 716 O O . ASP A 1 91 ? 7.638 7.706 8.507 1.00 79.81 91 ASP A O 1
ATOM 720 N N . ASP A 1 92 ? 8.408 7.949 6.415 1.00 84.69 92 ASP A N 1
ATOM 721 C CA . ASP A 1 92 ? 7.227 8.675 5.930 1.00 84.69 92 ASP A CA 1
ATOM 722 C C . ASP A 1 92 ? 5.981 7.786 5.980 1.00 84.69 92 ASP A C 1
ATOM 724 O O . ASP A 1 92 ? 4.894 8.232 6.352 1.00 84.69 92 ASP A O 1
ATOM 728 N N . LYS A 1 93 ? 6.143 6.497 5.661 1.00 85.75 93 LYS A N 1
ATOM 729 C CA . LYS A 1 93 ? 5.058 5.516 5.720 1.00 85.75 93 LYS A CA 1
ATOM 730 C C . LYS A 1 93 ? 4.630 5.219 7.157 1.00 85.75 93 LYS A C 1
ATOM 732 O O . LYS A 1 93 ? 3.436 5.100 7.417 1.00 85.75 93 LYS A O 1
ATOM 737 N N . LEU A 1 94 ? 5.576 5.127 8.094 1.00 87.88 94 LEU A N 1
ATOM 738 C CA . LEU A 1 94 ? 5.273 5.007 9.522 1.00 87.88 94 LEU A CA 1
ATOM 739 C C . LEU A 1 94 ? 4.517 6.238 10.023 1.00 87.88 94 LEU A C 1
ATOM 741 O O . LEU A 1 94 ? 3.497 6.085 10.691 1.00 87.88 94 LEU A O 1
ATOM 745 N N . LYS A 1 95 ? 4.955 7.443 9.645 1.00 90.12 95 LYS A N 1
ATOM 746 C CA . LYS A 1 95 ? 4.279 8.689 10.022 1.00 90.12 95 LYS A CA 1
ATOM 747 C C . LYS A 1 95 ? 2.825 8.723 9.535 1.00 90.12 95 LYS A C 1
ATOM 749 O O . LYS A 1 95 ? 1.934 8.987 10.336 1.00 90.12 95 LYS A O 1
ATOM 754 N N . GLN A 1 96 ? 2.578 8.362 8.274 1.00 89.81 96 GLN A N 1
ATOM 755 C CA . GLN A 1 96 ? 1.219 8.256 7.724 1.00 89.81 96 GLN A CA 1
ATOM 756 C C . GLN A 1 96 ? 0.357 7.231 8.475 1.00 89.81 96 GLN A C 1
ATOM 758 O O . GLN A 1 96 ? -0.818 7.479 8.732 1.00 89.81 96 GLN A O 1
ATOM 763 N N . LEU A 1 97 ? 0.925 6.079 8.850 1.00 90.19 97 LEU A N 1
ATOM 764 C CA . LEU A 1 97 ? 0.199 5.057 9.607 1.00 90.19 97 LEU A CA 1
ATOM 765 C C . LEU A 1 97 ? -0.133 5.510 11.034 1.00 90.19 97 LEU A C 1
ATOM 767 O O . LEU A 1 97 ? -1.220 5.200 11.517 1.00 90.19 97 LEU A O 1
ATOM 771 N N . PHE A 1 98 ? 0.761 6.253 11.694 1.00 91.31 98 PHE A N 1
ATOM 772 C CA . PHE A 1 98 ? 0.481 6.843 13.005 1.00 91.31 98 PHE A CA 1
ATOM 773 C C . PHE A 1 98 ? -0.611 7.913 12.925 1.00 91.31 98 PHE A C 1
ATOM 775 O O . PHE A 1 98 ? -1.528 7.885 13.740 1.00 91.31 98 PHE A O 1
ATOM 782 N N . GLU A 1 99 ? -0.568 8.800 11.928 1.00 92.12 99 GLU A N 1
ATOM 783 C CA . GLU A 1 99 ? -1.630 9.791 11.694 1.00 92.12 99 GLU A CA 1
ATOM 784 C C . GLU A 1 99 ? -2.983 9.093 11.476 1.00 92.12 99 GLU A C 1
ATOM 786 O O . GLU A 1 99 ? -3.945 9.353 12.202 1.00 92.12 99 GLU A O 1
ATOM 791 N N . HIS A 1 100 ? -3.028 8.096 10.590 1.00 91.31 100 HIS A N 1
ATOM 792 C CA . HIS A 1 100 ? -4.241 7.322 10.323 1.00 91.31 100 HIS A CA 1
ATOM 793 C C . HIS A 1 100 ? -4.757 6.563 11.559 1.00 91.31 100 HIS A C 1
ATOM 795 O O . HIS A 1 100 ? -5.966 6.488 11.782 1.00 91.31 100 HIS A O 1
ATOM 801 N N . LYS A 1 101 ? -3.855 6.037 12.403 1.00 91.44 101 LYS A N 1
ATOM 802 C CA . LYS A 1 101 ? -4.221 5.434 13.693 1.00 91.44 101 LYS A CA 1
ATOM 803 C C . LYS A 1 101 ? -4.924 6.457 14.589 1.00 91.44 101 LYS A C 1
ATOM 805 O O . LYS A 1 101 ? -6.012 6.173 15.083 1.00 91.44 101 LYS A O 1
ATOM 810 N N . THR A 1 102 ? -4.343 7.649 14.748 1.00 90.94 102 THR A N 1
ATOM 811 C CA . THR A 1 102 ? -4.933 8.700 15.593 1.00 90.94 102 THR A CA 1
ATOM 812 C C . THR A 1 102 ? -6.287 9.181 15.079 1.00 90.94 102 THR A C 1
ATOM 814 O O . THR A 1 102 ? -7.175 9.488 15.873 1.00 90.94 102 THR A O 1
ATOM 817 N N . ASP A 1 103 ? -6.485 9.214 13.763 1.00 91.56 103 ASP A N 1
ATOM 818 C CA . ASP A 1 103 ? -7.767 9.605 13.179 1.00 91.56 103 ASP A CA 1
ATOM 819 C C . ASP A 1 103 ? -8.846 8.543 13.408 1.00 91.56 103 ASP A C 1
ATOM 821 O O . ASP A 1 103 ? -9.985 8.881 13.735 1.00 91.56 103 ASP A O 1
ATOM 825 N N . ILE A 1 104 ? -8.495 7.257 13.332 1.00 89.50 104 ILE A N 1
ATOM 826 C CA . ILE A 1 104 ? -9.425 6.176 13.680 1.00 89.50 104 ILE A CA 1
ATOM 827 C C . ILE A 1 104 ? -9.768 6.201 15.171 1.00 89.50 104 ILE A C 1
ATOM 829 O O . ILE A 1 104 ? -10.937 6.048 15.517 1.00 89.50 104 ILE A O 1
ATOM 833 N N . GLU A 1 105 ? -8.799 6.442 16.054 1.00 90.06 105 GLU A N 1
ATOM 834 C CA . GLU A 1 105 ? -9.053 6.575 17.496 1.00 90.06 105 GLU A CA 1
ATOM 835 C C . GLU A 1 105 ? -10.030 7.723 17.799 1.00 90.06 105 GLU A C 1
ATOM 837 O O . GLU A 1 105 ? -10.980 7.542 18.566 1.00 90.06 105 GLU A O 1
ATOM 842 N N . LYS A 1 106 ? -9.873 8.878 17.137 1.00 90.69 106 LYS A N 1
ATOM 843 C CA . LYS A 1 106 ? -10.838 9.990 17.223 1.00 90.69 106 LYS A CA 1
ATOM 844 C C . LYS A 1 106 ? -12.216 9.595 16.698 1.00 90.69 106 LYS A C 1
ATOM 846 O O . LYS A 1 106 ? -13.224 9.943 17.309 1.00 90.69 106 LYS A O 1
ATOM 851 N N . ASN A 1 107 ? -12.277 8.859 15.590 1.00 87.00 107 ASN A N 1
ATOM 852 C CA . ASN A 1 107 ? -13.546 8.400 15.029 1.00 87.00 107 ASN A CA 1
ATOM 853 C C . ASN A 1 107 ? -14.267 7.434 15.977 1.00 87.00 107 ASN A C 1
ATOM 855 O O . ASN A 1 107 ? -15.471 7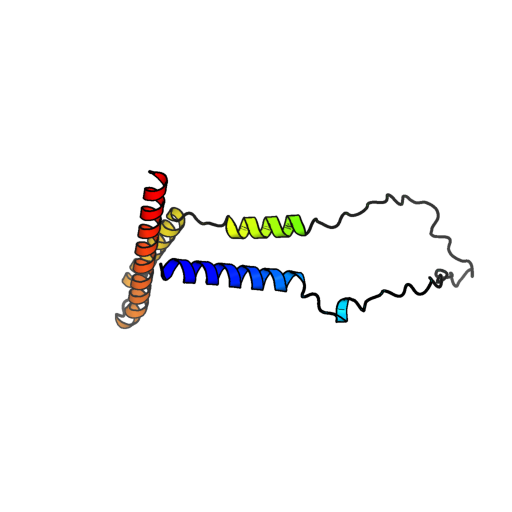.570 16.158 1.00 87.00 107 ASN A O 1
ATOM 859 N N . ILE A 1 108 ? -13.549 6.528 16.648 1.00 88.69 108 ILE A N 1
ATOM 860 C CA . ILE A 1 108 ? -14.125 5.612 17.648 1.00 88.69 108 ILE A CA 1
ATOM 861 C C . ILE A 1 108 ? -14.735 6.379 18.826 1.00 88.69 108 ILE A C 1
ATOM 863 O O . ILE A 1 108 ? -15.812 6.011 19.296 1.00 88.69 108 ILE A O 1
ATOM 867 N N . LEU A 1 109 ? -14.076 7.446 19.291 1.00 86.12 109 LEU A N 1
ATOM 868 C CA . LEU A 1 109 ? -14.578 8.297 20.378 1.00 86.12 109 LEU A CA 1
ATOM 869 C C . LEU A 1 109 ? -15.889 9.010 20.013 1.00 86.12 109 LEU A C 1
ATOM 871 O O . LEU A 1 109 ? -16.716 9.250 20.889 1.00 86.12 109 LEU A O 1
ATOM 875 N N . ASN A 1 110 ? -16.092 9.311 18.728 1.00 86.31 110 ASN A N 1
ATOM 876 C CA . ASN A 1 110 ? -17.299 9.971 18.225 1.00 86.31 110 ASN A CA 1
ATOM 877 C C . ASN A 1 110 ? -18.458 8.996 17.945 1.00 86.31 110 ASN A C 1
ATOM 879 O O . ASN A 1 110 ? -19.589 9.433 17.728 1.00 86.31 110 ASN A O 1
ATOM 883 N N . VAL A 1 111 ? -18.205 7.685 17.936 1.00 84.94 111 VAL A N 1
ATOM 884 C CA . VAL A 1 111 ? -19.234 6.662 17.721 1.00 84.94 111 VAL A CA 1
ATOM 885 C C . VAL A 1 111 ? -19.895 6.324 19.059 1.00 84.94 111 VAL A C 1
ATOM 887 O O . VAL A 1 111 ? -19.249 5.836 19.983 1.00 84.94 111 VAL A O 1
ATOM 890 N N . SER A 1 112 ? -21.204 6.560 19.167 1.00 80.12 112 SER A N 1
ATOM 891 C CA . SER A 1 112 ? -21.963 6.281 20.396 1.00 80.12 112 SER A CA 1
ATOM 892 C C . SER A 1 112 ? -22.330 4.802 20.571 1.00 80.12 112 SER A C 1
ATOM 894 O O . SER A 1 112 ? -22.580 4.378 21.695 1.00 80.12 112 SER A O 1
ATOM 896 N N . ASP A 1 113 ? -22.404 4.030 19.484 1.00 88.75 113 ASP A N 1
ATOM 897 C CA . ASP A 1 113 ? -22.843 2.630 19.491 1.00 88.75 113 ASP A CA 1
ATOM 898 C C . ASP A 1 113 ? -21.640 1.677 19.506 1.00 88.75 113 ASP A C 1
ATOM 900 O O . ASP A 1 113 ? -20.814 1.678 18.593 1.00 88.75 113 ASP A O 1
ATOM 904 N N . GLU A 1 114 ? -21.549 0.834 20.533 1.00 82.94 114 GLU A N 1
ATOM 905 C CA . GLU A 1 114 ? -20.470 -0.147 20.695 1.00 82.94 114 GLU A CA 1
ATOM 906 C C . GLU A 1 114 ? -20.405 -1.161 19.544 1.00 82.94 114 GLU A C 1
ATOM 908 O O . GLU A 1 114 ? -19.317 -1.593 19.156 1.00 82.94 114 GLU A O 1
ATOM 913 N N . THR A 1 115 ? -21.539 -1.507 18.929 1.00 85.38 115 THR A N 1
ATOM 914 C CA . THR A 1 115 ? -21.559 -2.464 17.808 1.00 85.38 115 THR A CA 1
ATOM 915 C C . THR A 1 115 ? -20.909 -1.890 16.550 1.00 85.38 115 THR A C 1
ATOM 917 O O . THR A 1 115 ? -20.271 -2.614 15.783 1.00 85.38 115 THR A O 1
ATOM 920 N N . GLN A 1 116 ? -20.985 -0.570 16.378 1.00 84.25 116 GLN A N 1
ATOM 921 C CA . GLN A 1 116 ? -20.368 0.147 15.266 1.00 84.25 116 GLN A CA 1
ATOM 922 C C . GLN A 1 116 ? -18.873 0.400 15.489 1.00 84.25 116 GLN A C 1
ATOM 924 O O . GLN A 1 116 ? -18.166 0.687 14.527 1.00 84.25 116 GLN A O 1
ATOM 929 N N . LYS A 1 117 ? -18.364 0.247 16.721 1.00 87.25 117 LYS A N 1
ATOM 930 C CA . LYS A 1 117 ? -16.930 0.376 17.045 1.00 87.25 117 LYS A CA 1
ATOM 931 C C . LYS A 1 117 ? -16.107 -0.843 16.635 1.00 87.25 117 LYS A C 1
ATOM 933 O O . LYS A 1 117 ? -14.923 -0.703 16.337 1.00 87.25 117 LYS A O 1
ATOM 938 N N . ILE A 1 118 ? -16.725 -2.023 16.574 1.00 87.94 118 ILE A N 1
ATOM 939 C CA . ILE A 1 118 ? -16.080 -3.299 16.219 1.00 87.94 118 ILE A CA 1
ATOM 940 C C . ILE A 1 118 ? -15.239 -3.214 14.925 1.00 87.94 118 ILE A C 1
ATOM 942 O O . ILE A 1 118 ? -14.057 -3.566 14.983 1.00 87.94 118 ILE A O 1
ATOM 946 N N . PRO A 1 119 ? -15.754 -2.715 13.781 1.00 88.38 119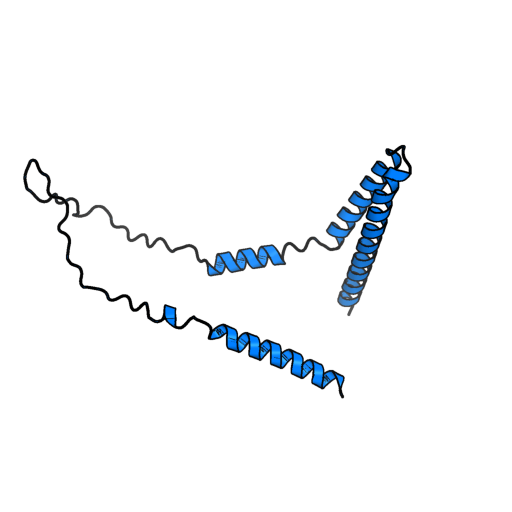 PRO A N 1
ATOM 947 C CA . PRO A 1 119 ? -14.954 -2.606 12.558 1.00 88.38 119 PRO A CA 1
ATOM 948 C C . PRO A 1 119 ? -13.756 -1.656 12.706 1.00 88.38 119 PRO A C 1
ATOM 950 O O . PRO A 1 119 ? -12.688 -1.921 12.158 1.00 88.38 119 PRO A O 1
ATOM 953 N N . PHE A 1 120 ? -13.883 -0.576 13.480 1.00 88.38 120 PHE A N 1
ATOM 954 C CA . PHE A 1 120 ? -12.768 0.341 13.728 1.00 88.38 120 PHE A CA 1
ATOM 955 C C . PHE A 1 120 ? -11.676 -0.296 14.596 1.00 88.38 120 PHE A C 1
ATOM 957 O O . PHE A 1 120 ? -10.493 -0.073 14.348 1.00 88.38 120 PHE A O 1
ATOM 964 N N . LEU A 1 121 ? -12.048 -1.132 15.570 1.00 88.25 121 LEU A N 1
ATOM 965 C CA . LEU A 1 121 ? -11.091 -1.890 16.381 1.00 88.25 121 LEU A CA 1
ATOM 966 C C . LEU A 1 121 ? -10.323 -2.922 15.542 1.00 88.25 121 LEU A C 1
ATOM 968 O O . LEU A 1 121 ? -9.118 -3.104 15.731 1.00 88.25 121 LEU A O 1
ATOM 972 N N . GLU A 1 122 ? -10.985 -3.569 14.582 1.00 91.00 122 GLU A N 1
ATOM 973 C CA . GLU A 1 122 ? -10.319 -4.482 13.647 1.00 91.00 122 GLU A CA 1
ATOM 974 C C . GLU A 1 122 ? -9.345 -3.739 12.718 1.00 91.00 122 GLU A C 1
ATOM 976 O O . GLU A 1 122 ? -8.213 -4.191 12.507 1.00 91.00 122 GLU A O 1
ATOM 981 N N . LEU A 1 123 ? -9.737 -2.556 12.234 1.00 90.00 123 LEU A N 1
ATOM 982 C CA . LEU A 1 123 ? -8.855 -1.675 11.468 1.00 90.00 123 LEU A CA 1
ATOM 983 C C . LEU A 1 123 ? -7.638 -1.230 12.291 1.00 90.00 123 LEU A C 1
ATOM 985 O O . LEU A 1 123 ? -6.515 -1.306 11.786 1.00 90.00 123 LEU A O 1
ATOM 989 N N . LEU A 1 124 ? -7.823 -0.838 13.557 1.00 91.38 124 LEU A N 1
ATOM 990 C CA . LEU A 1 124 ? -6.716 -0.488 14.455 1.00 91.38 124 LEU A CA 1
ATOM 991 C C . LEU A 1 124 ? -5.753 -1.656 14.651 1.00 91.38 124 LEU A C 1
ATOM 993 O O . LEU A 1 124 ? -4.544 -1.479 14.515 1.00 91.38 124 LEU A O 1
ATOM 997 N N . LYS A 1 125 ? -6.274 -2.863 14.887 1.00 93.06 125 LYS A N 1
ATOM 998 C CA . LYS A 1 125 ? -5.451 -4.070 15.034 1.00 93.06 125 LYS A CA 1
ATOM 999 C C . LYS A 1 125 ? -4.605 -4.337 13.787 1.00 93.06 125 LYS A C 1
ATOM 1001 O O . LYS A 1 125 ? -3.427 -4.685 13.893 1.00 93.06 125 LYS A O 1
ATOM 1006 N N . ASN A 1 126 ? -5.189 -4.177 12.598 1.00 92.56 126 ASN A N 1
ATOM 1007 C CA . ASN A 1 126 ? -4.455 -4.336 11.345 1.00 92.56 126 ASN A CA 1
ATOM 1008 C C . ASN A 1 126 ? -3.360 -3.263 11.210 1.00 92.56 126 ASN A C 1
ATOM 1010 O O . ASN A 1 126 ? -2.208 -3.594 10.925 1.00 92.56 126 ASN A O 1
ATOM 1014 N N . LEU A 1 127 ? -3.670 -1.998 11.501 1.00 91.50 127 LEU A N 1
ATOM 1015 C CA . LEU A 1 127 ? -2.692 -0.905 11.449 1.00 91.50 127 LEU A CA 1
ATOM 1016 C C . LEU A 1 127 ? -1.536 -1.103 12.430 1.00 91.50 127 LEU A C 1
ATOM 1018 O O . LEU A 1 127 ? -0.382 -0.929 12.046 1.00 91.50 127 LEU A O 1
ATOM 1022 N N . GLU A 1 128 ? -1.809 -1.539 13.658 1.00 91.88 128 GLU A N 1
ATOM 1023 C CA . GLU A 1 128 ? -0.765 -1.858 14.638 1.00 91.88 128 GLU A CA 1
ATOM 1024 C C . GLU A 1 128 ? 0.155 -2.980 14.153 1.00 91.88 128 GLU A C 1
ATOM 1026 O O . GLU A 1 128 ? 1.376 -2.899 14.312 1.00 91.88 128 GLU A O 1
ATOM 1031 N N . SER A 1 129 ? -0.401 -4.002 13.497 1.00 92.12 129 SER A N 1
ATOM 1032 C CA . SER A 1 129 ? 0.408 -5.070 12.903 1.00 92.12 129 SER A CA 1
ATOM 1033 C C . SER A 1 129 ? 1.328 -4.550 11.786 1.00 92.12 129 SER A C 1
ATOM 1035 O O . SER A 1 129 ? 2.490 -4.959 11.703 1.00 92.12 129 SER A O 1
ATOM 1037 N N . GLN A 1 130 ? 0.849 -3.599 10.976 1.00 88.75 130 GLN A N 1
ATOM 1038 C CA . GLN A 1 130 ? 1.620 -2.979 9.895 1.00 88.75 130 GLN A CA 1
ATOM 1039 C C . GLN A 1 130 ? 2.715 -2.049 10.425 1.00 88.75 130 GLN A C 1
ATOM 1041 O O . GLN A 1 130 ? 3.839 -2.095 9.921 1.00 88.75 130 GLN A O 1
ATOM 1046 N N . ILE A 1 131 ? 2.417 -1.254 11.458 1.00 91.94 131 ILE A N 1
ATOM 1047 C CA . ILE A 1 131 ? 3.396 -0.399 12.145 1.00 91.94 131 ILE A CA 1
ATOM 1048 C C . ILE A 1 131 ? 4.518 -1.267 12.714 1.00 91.94 131 ILE A C 1
ATOM 1050 O O . ILE A 1 131 ? 5.682 -1.063 12.372 1.00 91.94 131 ILE A O 1
ATOM 1054 N N . LYS A 1 132 ? 4.173 -2.314 13.475 1.00 92.25 132 LYS A N 1
ATOM 1055 C CA . LYS A 1 132 ? 5.155 -3.226 14.079 1.00 92.25 132 LYS A CA 1
ATOM 1056 C C . LYS A 1 132 ? 6.048 -3.894 13.032 1.00 92.25 132 LYS A C 1
ATOM 1058 O O . LYS A 1 132 ? 7.255 -4.044 13.232 1.00 92.25 132 LYS A O 1
ATOM 1063 N N . TYR A 1 133 ? 5.469 -4.296 11.901 1.00 88.69 133 TYR A N 1
ATOM 1064 C CA . TYR A 1 133 ? 6.239 -4.843 10.790 1.00 88.69 133 TYR A CA 1
ATOM 1065 C C . TYR A 1 133 ? 7.227 -3.810 10.231 1.00 88.69 133 TYR A C 1
ATOM 1067 O O . TYR A 1 133 ? 8.414 -4.106 10.103 1.00 88.69 133 TYR A O 1
ATOM 1075 N N . LEU A 1 134 ? 6.778 -2.589 9.939 1.00 86.44 134 LEU A N 1
ATOM 1076 C CA . LEU A 1 134 ? 7.641 -1.549 9.375 1.00 86.44 134 LEU A CA 1
ATOM 1077 C C . LEU A 1 134 ? 8.737 -1.089 10.347 1.00 86.44 134 LEU A C 1
ATOM 1079 O O . LEU A 1 134 ? 9.869 -0.876 9.913 1.00 86.44 134 LEU A O 1
ATOM 1083 N N . GLU A 1 135 ? 8.460 -1.028 11.648 1.00 88.38 135 GLU A N 1
ATOM 1084 C CA . GLU A 1 135 ? 9.471 -0.790 12.688 1.00 88.38 135 GLU A CA 1
ATOM 1085 C C . GLU A 1 135 ? 10.538 -1.897 12.709 1.00 88.38 135 GLU A C 1
ATOM 1087 O O . GLU A 1 135 ? 11.740 -1.621 12.789 1.00 88.38 135 GLU A O 1
ATOM 1092 N N . SER A 1 136 ? 10.129 -3.162 12.558 1.00 86.00 136 SER A N 1
ATOM 1093 C CA . SER A 1 136 ? 11.068 -4.290 12.457 1.00 86.00 136 SER A CA 1
ATOM 1094 C C . SER A 1 136 ? 11.943 -4.211 11.196 1.00 86.00 136 SER A C 1
ATOM 1096 O O . SER A 1 136 ? 13.135 -4.514 11.228 1.00 86.00 136 SER A O 1
ATOM 1098 N N . VAL A 1 137 ? 11.379 -3.734 10.082 1.00 84.00 137 VAL A N 1
ATOM 1099 C CA . VAL A 1 137 ? 12.109 -3.538 8.822 1.00 84.00 137 VAL A CA 1
ATOM 1100 C C . VAL A 1 137 ? 13.092 -2.374 8.938 1.00 84.00 137 VAL A C 1
ATOM 1102 O O . VAL A 1 137 ? 14.227 -2.488 8.468 1.00 84.00 137 VAL A O 1
ATOM 1105 N N . LYS A 1 138 ? 12.694 -1.282 9.598 1.00 81.56 138 LYS A N 1
ATOM 1106 C CA . LYS A 1 138 ? 13.565 -0.136 9.875 1.00 81.56 138 LYS A CA 1
ATOM 1107 C C . LYS A 1 138 ? 14.762 -0.544 10.734 1.00 81.56 138 LYS A C 1
ATOM 1109 O O . LYS A 1 138 ? 15.903 -0.365 10.317 1.00 81.56 138 LYS A O 1
ATOM 1114 N N . THR A 1 139 ? 14.516 -1.198 11.867 1.00 80.12 139 THR A N 1
ATOM 1115 C CA . THR A 1 139 ? 15.586 -1.673 12.766 1.00 80.12 139 THR A CA 1
ATOM 1116 C C . THR A 1 139 ? 16.536 -2.666 12.078 1.00 80.12 139 THR A C 1
ATOM 1118 O O . THR A 1 139 ? 17.757 -2.591 12.243 1.00 80.12 139 THR A O 1
ATOM 1121 N N . ALA A 1 140 ? 16.020 -3.560 11.229 1.00 77.69 140 ALA A N 1
ATOM 1122 C CA . ALA A 1 140 ? 16.841 -4.473 10.429 1.00 77.69 140 ALA A CA 1
ATOM 1123 C C . ALA A 1 140 ? 17.663 -3.765 9.329 1.00 77.69 140 ALA A C 1
ATOM 1125 O O . ALA A 1 140 ? 18.769 -4.198 8.999 1.00 77.69 140 ALA A O 1
ATOM 1126 N N . SER A 1 141 ? 17.140 -2.683 8.748 1.00 72.88 141 SER A N 1
ATOM 1127 C CA . SER A 1 141 ? 17.875 -1.835 7.801 1.00 72.88 141 SER A CA 1
ATOM 1128 C C . SER A 1 141 ? 19.003 -1.068 8.497 1.00 72.88 141 SER A C 1
ATOM 1130 O O . SER A 1 141 ? 20.130 -1.046 8.001 1.00 72.88 141 SER A O 1
ATOM 1132 N N . ASP A 1 142 ? 18.731 -0.488 9.664 1.00 70.19 142 ASP A N 1
ATOM 1133 C CA . ASP A 1 142 ? 19.701 0.331 10.394 1.00 70.19 142 ASP A CA 1
ATOM 1134 C C . ASP A 1 142 ? 20.879 -0.511 10.906 1.00 70.19 142 ASP A C 1
ATOM 1136 O O . ASP A 1 142 ? 22.037 -0.134 10.738 1.00 70.19 142 ASP A O 1
ATOM 1140 N N . THR A 1 143 ? 20.612 -1.724 11.399 1.00 70.06 143 THR A N 1
ATOM 1141 C CA . THR A 1 143 ? 21.664 -2.680 11.802 1.00 70.06 143 THR A CA 1
ATOM 1142 C C . THR A 1 143 ? 22.545 -3.161 10.643 1.00 70.06 143 THR A C 1
ATOM 1144 O O . THR A 1 143 ? 23.704 -3.509 10.867 1.00 70.06 143 THR A O 1
ATOM 1147 N N . LYS A 1 144 ? 22.044 -3.162 9.398 1.00 64.56 144 LYS A N 1
ATOM 1148 C CA . LYS A 1 144 ? 22.847 -3.475 8.201 1.00 64.56 144 LYS A CA 1
ATOM 1149 C C . LYS A 1 144 ? 23.774 -2.341 7.772 1.00 64.56 144 LYS A C 1
ATOM 1151 O O . LYS A 1 144 ? 24.791 -2.632 7.160 1.00 64.56 144 LYS A O 1
ATOM 1156 N N . LYS A 1 145 ? 23.437 -1.081 8.065 1.00 59.88 145 LYS A N 1
ATOM 1157 C CA . LYS A 1 145 ? 24.279 0.085 7.733 1.00 59.88 145 LYS A CA 1
ATOM 1158 C C . LYS A 1 145 ? 25.450 0.290 8.705 1.00 59.88 145 LYS A C 1
ATOM 1160 O O . LYS A 1 145 ? 26.323 1.101 8.429 1.00 59.88 145 LYS A O 1
ATOM 1165 N N . LEU A 1 146 ? 25.448 -0.425 9.832 1.00 55.81 146 LEU A N 1
ATOM 1166 C CA . LEU A 1 146 ? 26.452 -0.362 10.902 1.00 55.81 146 LEU A CA 1
ATOM 1167 C C . LEU A 1 146 ? 27.546 -1.449 10.803 1.00 55.81 146 LEU A C 1
ATOM 1169 O O . LEU A 1 146 ? 28.384 -1.534 11.698 1.00 55.81 146 LEU A O 1
ATOM 1173 N N . LYS A 1 147 ? 27.539 -2.283 9.754 1.00 45.88 147 LYS A N 1
ATOM 1174 C CA . LYS A 1 147 ? 28.589 -3.272 9.446 1.00 45.88 147 LYS A CA 1
ATOM 1175 C C . LYS A 1 147 ? 29.356 -2.866 8.200 1.00 45.88 147 LYS A C 1
ATOM 1177 O O . LYS A 1 147 ? 30.575 -3.130 8.186 1.00 45.88 147 LYS A O 1
#

Foldseek 3Di:
DVVVVVVVVVVVVVVVVVVVVVPPDPPVVVVPPPPPPDDPPDQDDADPVPRDRDPPPPDDDPPVPPVPDPPVVVVVVVVVCVVVVPPPDLVNVLVVLVVVLVVLVVVLVVDPDPVVCVVSVVVNVVSVVVNVVSVVVVVVVVVVVVD

Sequence (147 aa):
MKKTLLFLTLIFVQVLAFAQSKKAFPAWMDDAVFERKSSTAVSGPVDPETGLKTEFGTSVFRKKVHSKLPDFQKMRQKSIKSATESHISVDDKLKQLFEHKTDIEKNILNVSDETQKIPFLELLKNLESQIKYLESVKTASDTKKLK

Radius of gyration: 32.84 Å; chains: 1; bounding box: 51×56×88 Å